Protein AF-A0A3A8Z079-F1 (afdb_monomer_lite)

Radius of gyration: 15.68 Å; chains: 1; bounding box: 38×54×27 Å

Sequence (60 aa):
MEQGQDNKYHVSDPFFVVECRACGKGYWSTRRVNRKCAKCGSEDVTTRLPERRKEAGNGE

Structure (mmCIF, N/CA/C/O backbone):
data_AF-A0A3A8Z079-F1
#
_entry.id   AF-A0A3A8Z079-F1
#
loop_
_atom_site.group_PDB
_atom_site.id
_atom_site.type_symbol
_atom_site.label_atom_id
_atom_site.label_alt_id
_atom_site.label_comp_id
_atom_site.label_asym_id
_atom_site.label_entity_id
_atom_site.label_seq_id
_atom_site.pdbx_PDB_ins_code
_atom_site.Cartn_x
_atom_site.Cartn_y
_atom_site.Cartn_z
_atom_site.occupancy
_atom_site.B_iso_or_equiv
_atom_site.auth_seq_id
_atom_site.auth_comp_id
_atom_site.auth_asym_id
_atom_site.auth_atom_id
_atom_site.pdbx_PDB_model_num
ATOM 1 N N . MET A 1 1 ? 5.051 33.371 -6.317 1.00 43.91 1 MET A N 1
ATOM 2 C CA . MET A 1 1 ? 4.287 32.289 -5.659 1.00 43.91 1 MET A CA 1
ATOM 3 C C . MET A 1 1 ? 4.529 31.027 -6.471 1.00 43.91 1 MET A C 1
ATOM 5 O O . MET A 1 1 ? 3.751 30.727 -7.367 1.00 43.91 1 MET A O 1
ATOM 9 N N . GLU A 1 2 ? 5.665 30.364 -6.263 1.00 45.75 2 GLU A N 1
ATOM 10 C CA . GLU A 1 2 ? 5.982 29.141 -7.006 1.00 45.75 2 GLU A CA 1
ATOM 11 C C . GLU A 1 2 ? 5.287 27.965 -6.326 1.00 45.75 2 GLU A C 1
ATOM 13 O O . GLU A 1 2 ? 5.511 27.657 -5.156 1.00 45.75 2 GLU A O 1
ATOM 18 N N . GLN A 1 3 ? 4.322 27.410 -7.049 1.00 47.06 3 GLN A N 1
ATOM 19 C CA . GLN A 1 3 ? 3.431 26.369 -6.580 1.00 47.06 3 GLN A CA 1
ATOM 20 C C . GLN A 1 3 ? 4.1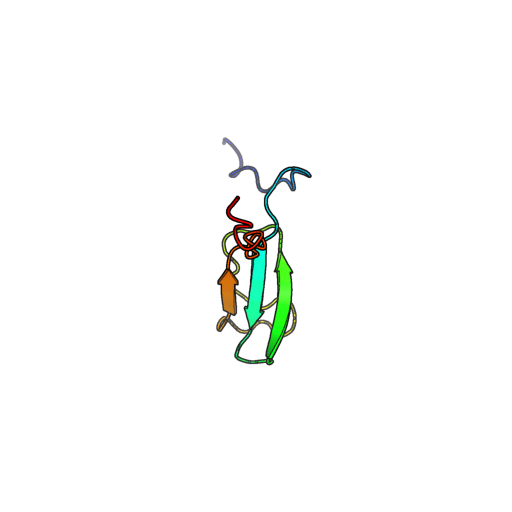93 25.044 -6.480 1.00 47.06 3 GLN A C 1
ATOM 22 O O . GLN A 1 3 ? 4.685 24.542 -7.481 1.00 47.06 3 GLN A O 1
ATOM 27 N N . GLY A 1 4 ? 4.242 24.507 -5.259 1.00 45.78 4 GLY A N 1
ATOM 28 C CA . GLY A 1 4 ? 4.023 23.096 -4.931 1.00 45.78 4 GLY A CA 1
ATOM 29 C C . GLY A 1 4 ? 4.869 22.051 -5.655 1.00 45.78 4 GLY A C 1
ATOM 30 O O . GLY A 1 4 ? 4.611 21.720 -6.804 1.00 45.78 4 GLY A O 1
ATOM 31 N N . GLN A 1 5 ? 5.787 21.446 -4.895 1.00 49.81 5 GLN A N 1
ATOM 32 C CA . GLN A 1 5 ? 6.461 20.176 -5.179 1.00 49.81 5 GLN A CA 1
ATOM 33 C C . GLN A 1 5 ? 5.608 19.233 -6.043 1.00 49.81 5 GLN A C 1
ATOM 35 O O . GLN A 1 5 ? 4.519 18.807 -5.651 1.00 49.81 5 GLN A O 1
ATOM 40 N N . ASP A 1 6 ? 6.141 18.962 -7.232 1.00 48.28 6 ASP A N 1
ATOM 41 C CA . ASP A 1 6 ? 5.529 18.245 -8.342 1.00 48.28 6 ASP A CA 1
ATOM 42 C C . ASP A 1 6 ? 5.135 16.821 -7.907 1.00 48.28 6 ASP A C 1
ATOM 44 O O . ASP A 1 6 ? 5.938 15.895 -7.853 1.00 48.28 6 ASP A O 1
ATOM 48 N N . ASN A 1 7 ? 3.868 16.663 -7.526 1.00 56.12 7 ASN A N 1
ATOM 49 C CA . ASN A 1 7 ? 3.263 15.395 -7.122 1.00 56.12 7 ASN A CA 1
ATOM 50 C C . ASN A 1 7 ? 2.662 14.678 -8.350 1.00 56.12 7 ASN A C 1
ATOM 52 O O . ASN A 1 7 ? 1.602 14.049 -8.256 1.00 56.12 7 ASN A O 1
ATOM 56 N N . LYS A 1 8 ? 3.270 14.849 -9.534 1.00 58.75 8 LYS A N 1
ATOM 57 C CA . LYS A 1 8 ? 2.797 14.228 -10.772 1.00 58.75 8 LYS A CA 1
ATOM 58 C C . LYS A 1 8 ? 3.251 12.777 -10.814 1.00 58.75 8 LYS A C 1
ATOM 60 O O . LYS A 1 8 ? 4.404 12.448 -10.566 1.00 58.75 8 LYS A O 1
ATOM 65 N N . TYR A 1 9 ? 2.311 11.895 -11.125 1.00 55.38 9 TYR A N 1
ATOM 66 C CA . TYR A 1 9 ? 2.608 10.496 -11.386 1.00 55.38 9 TYR A CA 1
ATOM 67 C C . TYR A 1 9 ? 3.471 10.387 -12.651 1.00 55.38 9 TYR A C 1
ATOM 69 O O . TYR A 1 9 ? 3.028 10.769 -13.734 1.00 55.38 9 TYR A O 1
ATOM 77 N N . HIS A 1 10 ? 4.688 9.859 -12.515 1.00 59.22 10 HIS A N 1
ATOM 78 C CA . HIS A 1 10 ? 5.537 9.480 -13.640 1.00 59.22 10 HIS A CA 1
ATOM 79 C C . HIS A 1 10 ? 5.445 7.967 -13.843 1.00 59.22 10 HIS A C 1
ATOM 81 O O . HIS A 1 10 ? 5.584 7.201 -12.896 1.00 59.22 10 HIS A O 1
ATOM 87 N N . VAL A 1 11 ? 5.251 7.519 -15.086 1.00 65.25 11 VAL A N 1
ATOM 88 C CA . VAL A 1 11 ? 5.198 6.082 -15.428 1.00 65.25 11 VAL A CA 1
ATOM 89 C C . VAL A 1 11 ? 6.494 5.337 -15.069 1.00 65.25 11 VAL A C 1
ATOM 91 O O . VAL A 1 11 ? 6.472 4.134 -14.834 1.00 65.25 11 VAL A O 1
ATOM 94 N N . SER A 1 12 ? 7.611 6.066 -14.980 1.00 68.69 12 SER A N 1
ATOM 95 C CA . SER A 1 12 ? 8.919 5.553 -14.559 1.00 68.69 12 SER A CA 1
ATOM 96 C C . SER A 1 12 ? 9.134 5.572 -13.040 1.00 68.69 12 SER A C 1
ATOM 98 O O . SER A 1 12 ? 10.208 5.179 -12.586 1.00 68.69 12 SER A O 1
ATOM 100 N N . ASP A 1 13 ? 8.173 6.069 -12.253 1.00 67.75 13 ASP A N 1
ATOM 101 C CA . ASP A 1 13 ? 8.310 6.129 -10.798 1.00 67.75 13 ASP A CA 1
ATOM 102 C C . ASP A 1 13 ? 8.234 4.715 -10.198 1.00 67.75 13 ASP A C 1
ATOM 104 O O . ASP A 1 13 ? 7.392 3.908 -10.613 1.00 67.75 13 ASP A O 1
ATOM 108 N N . PRO A 1 14 ? 9.114 4.365 -9.244 1.00 75.44 14 PRO A N 1
ATOM 109 C CA . PRO A 1 14 ? 9.079 3.051 -8.627 1.00 75.44 14 PRO A CA 1
ATOM 110 C C . PRO A 1 14 ? 7.758 2.837 -7.883 1.00 75.44 14 PRO A C 1
ATOM 112 O O . PRO A 1 14 ? 7.342 3.638 -7.050 1.00 75.44 14 PRO A O 1
ATOM 115 N N . PHE A 1 15 ? 7.115 1.696 -8.121 1.00 84.00 15 PHE A N 1
ATOM 116 C CA . PHE A 1 15 ? 6.022 1.265 -7.260 1.00 84.00 15 PHE A CA 1
ATOM 117 C C . PHE A 1 15 ? 6.567 0.865 -5.887 1.00 84.00 15 PHE A C 1
ATOM 119 O O . PHE A 1 15 ? 7.634 0.266 -5.780 1.00 84.00 15 PHE A O 1
ATOM 126 N N . PHE A 1 16 ? 5.807 1.160 -4.839 1.00 87.69 16 PHE A N 1
ATOM 127 C CA . PHE A 1 16 ? 6.061 0.785 -3.454 1.00 87.69 16 PHE A CA 1
ATOM 128 C C . PHE A 1 16 ? 4.948 -0.140 -2.962 1.00 87.69 16 PHE A C 1
ATOM 130 O O . PHE A 1 16 ? 3.776 0.035 -3.305 1.00 87.69 16 PHE A O 1
ATOM 137 N N . VAL A 1 17 ? 5.304 -1.108 -2.124 1.00 90.06 17 VAL A N 1
ATOM 138 C CA . VAL A 1 17 ? 4.345 -1.986 -1.449 1.00 90.06 17 VAL A CA 1
ATOM 139 C C . VAL A 1 17 ? 4.001 -1.362 -0.103 1.00 90.06 17 VAL A C 1
ATOM 141 O O . VAL A 1 17 ? 4.878 -1.154 0.737 1.00 90.06 17 VAL A O 1
ATOM 144 N N . VAL A 1 18 ? 2.723 -1.065 0.105 1.00 91.75 18 VAL A N 1
ATOM 145 C CA . VAL A 1 18 ? 2.189 -0.527 1.356 1.00 91.75 18 VAL A CA 1
ATOM 146 C C . VAL A 1 18 ? 1.400 -1.615 2.059 1.00 91.75 18 VAL A C 1
ATOM 148 O O . VAL A 1 18 ? 0.515 -2.221 1.464 1.00 91.75 18 VAL A O 1
ATOM 151 N N . GLU A 1 19 ? 1.690 -1.840 3.331 1.00 93.31 19 GLU A N 1
ATOM 152 C CA . GLU A 1 19 ? 1.022 -2.823 4.176 1.00 93.31 19 GLU A CA 1
ATOM 153 C C . GLU A 1 19 ? 0.436 -2.122 5.399 1.00 93.31 19 GLU A C 1
ATOM 155 O O . GLU A 1 19 ? 1.139 -1.400 6.104 1.00 93.31 19 GLU A O 1
ATOM 160 N N . CYS A 1 20 ? -0.860 -2.296 5.645 1.00 95.00 20 CYS A N 1
ATOM 161 C CA . CYS A 1 20 ? -1.520 -1.730 6.815 1.00 95.00 20 CYS A CA 1
ATOM 162 C C . CYS A 1 20 ? -1.694 -2.797 7.889 1.00 95.00 20 CYS A C 1
ATOM 164 O O . CYS A 1 20 ? -2.432 -3.757 7.668 1.00 95.00 20 CYS A O 1
ATOM 166 N N . ARG A 1 21 ? -1.102 -2.608 9.072 1.00 92.94 21 ARG A N 1
ATOM 167 C CA . ARG A 1 21 ? -1.232 -3.592 10.160 1.00 92.94 21 ARG A CA 1
ATOM 168 C C . ARG A 1 21 ? -2.593 -3.534 10.840 1.00 92.94 21 ARG A C 1
ATOM 170 O O . ARG A 1 21 ? -3.075 -4.555 11.307 1.00 92.94 21 ARG A O 1
ATOM 177 N N . ALA A 1 22 ? -3.254 -2.375 10.824 1.00 92.75 22 ALA A N 1
ATOM 178 C CA . ALA A 1 22 ? -4.579 -2.227 11.424 1.00 92.75 22 ALA A CA 1
ATOM 179 C C . ALA A 1 22 ? -5.677 -3.023 10.694 1.00 92.75 22 ALA A C 1
ATOM 181 O O . ALA A 1 22 ? -6.597 -3.520 11.332 1.00 92.75 22 ALA A O 1
ATOM 182 N N . CYS A 1 23 ? -5.609 -3.139 9.361 1.00 93.38 23 CYS A N 1
ATOM 183 C CA . CYS A 1 23 ? -6.603 -3.893 8.577 1.00 93.38 23 CYS A CA 1
ATOM 184 C C . CYS A 1 23 ? -6.043 -5.133 7.869 1.00 93.38 23 CYS A C 1
ATOM 186 O O . CYS A 1 23 ? -6.796 -5.832 7.193 1.00 93.38 23 CYS A O 1
ATOM 188 N N . GLY A 1 24 ? -4.733 -5.377 7.964 1.00 92.06 24 GLY A N 1
ATOM 189 C CA . GLY A 1 24 ? -4.036 -6.495 7.323 1.00 92.06 24 GLY A CA 1
ATOM 190 C C . GLY A 1 24 ? -3.954 -6.427 5.794 1.00 92.06 24 GLY A C 1
ATOM 191 O O . GLY A 1 24 ? -3.522 -7.388 5.165 1.00 92.06 24 GLY A O 1
ATOM 192 N N . LYS A 1 25 ? -4.392 -5.330 5.158 1.00 91.25 25 LYS A N 1
ATOM 193 C CA . LYS A 1 25 ? -4.421 -5.213 3.689 1.00 91.25 25 LYS A CA 1
ATOM 194 C C . LYS A 1 25 ? -3.124 -4.615 3.147 1.00 91.25 25 LYS A C 1
ATOM 196 O O . LYS A 1 25 ? -2.663 -3.582 3.635 1.00 91.25 25 LYS A O 1
ATOM 201 N N . GLY A 1 26 ? -2.604 -5.227 2.084 1.00 90.12 26 GLY A N 1
ATOM 202 C CA . GLY A 1 26 ? -1.509 -4.704 1.268 1.00 90.12 26 GLY A CA 1
ATOM 203 C C . GLY A 1 26 ? -2.006 -4.071 -0.035 1.00 90.12 26 GLY A C 1
ATOM 204 O O . GLY A 1 26 ? -2.993 -4.529 -0.613 1.00 90.12 26 GLY A O 1
ATOM 205 N N . TYR A 1 27 ? -1.348 -3.011 -0.501 1.00 89.38 27 TYR A N 1
ATOM 206 C CA . TYR A 1 27 ? -1.618 -2.382 -1.795 1.00 89.38 27 TYR A CA 1
ATOM 207 C C . TYR A 1 27 ? -0.369 -1.728 -2.388 1.00 89.38 27 TYR A C 1
ATOM 209 O O . TYR A 1 27 ? 0.581 -1.395 -1.685 1.00 89.38 27 TYR A O 1
ATOM 217 N N . TRP A 1 28 ? -0.390 -1.525 -3.701 1.00 88.50 28 TRP A N 1
ATOM 218 C CA . TRP A 1 28 ? 0.671 -0.835 -4.426 1.00 88.50 28 TRP A CA 1
ATOM 219 C C . TRP A 1 28 ? 0.418 0.673 -4.419 1.00 88.50 28 TRP A C 1
ATOM 221 O O . TRP A 1 28 ? -0.713 1.119 -4.617 1.00 88.50 28 TRP A O 1
ATOM 231 N N . SER A 1 29 ? 1.462 1.458 -4.180 1.00 86.31 29 SER A N 1
ATOM 232 C CA . SER A 1 29 ? 1.415 2.919 -4.192 1.00 86.31 29 SER A CA 1
ATOM 233 C C . SER A 1 29 ? 2.612 3.459 -4.950 1.00 86.31 29 SER A C 1
ATOM 235 O O . SER A 1 29 ? 3.715 2.948 -4.823 1.00 86.31 29 SER A O 1
ATOM 237 N N . THR A 1 30 ? 2.414 4.522 -5.711 1.00 84.62 30 THR A N 1
ATOM 238 C CA . THR A 1 30 ? 3.497 5.259 -6.380 1.00 84.62 30 THR A CA 1
ATOM 239 C C . THR A 1 30 ? 4.074 6.333 -5.459 1.00 84.62 30 THR A C 1
ATOM 241 O O . THR A 1 30 ? 4.894 7.146 -5.853 1.00 84.62 30 THR A O 1
ATOM 244 N N . ARG A 1 31 ? 3.602 6.400 -4.208 1.00 83.38 31 ARG A N 1
ATOM 245 C CA . ARG A 1 31 ? 4.112 7.324 -3.199 1.00 83.38 31 ARG A CA 1
ATOM 246 C C . ARG A 1 31 ? 5.116 6.595 -2.328 1.00 83.38 31 ARG A C 1
ATOM 248 O O . ARG A 1 31 ? 4.760 5.611 -1.678 1.00 83.38 31 ARG A O 1
ATOM 255 N N . ARG A 1 32 ? 6.322 7.154 -2.222 1.00 80.19 32 ARG A N 1
ATOM 256 C CA . ARG A 1 32 ? 7.362 6.670 -1.302 1.00 80.19 32 ARG A CA 1
ATOM 257 C C . ARG A 1 32 ? 6.915 6.700 0.162 1.00 80.19 32 ARG A C 1
ATOM 259 O O . ARG A 1 32 ? 7.298 5.830 0.935 1.00 80.19 32 ARG A O 1
ATOM 266 N N . VAL A 1 33 ? 6.129 7.705 0.549 1.00 80.88 33 VAL A N 1
ATOM 267 C CA . VAL A 1 33 ? 5.655 7.886 1.928 1.00 80.88 33 VAL A CA 1
ATOM 268 C C . VAL A 1 33 ? 4.132 7.884 1.942 1.00 80.88 33 VAL A C 1
ATOM 270 O O . VAL A 1 33 ? 3.492 8.790 1.409 1.00 80.88 33 VAL A O 1
ATOM 273 N N . ASN A 1 34 ? 3.546 6.875 2.585 1.00 85.50 34 ASN A N 1
ATOM 274 C CA . ASN A 1 34 ? 2.108 6.784 2.818 1.00 85.50 34 ASN A CA 1
ATOM 275 C C . ASN A 1 34 ? 1.878 6.990 4.315 1.00 85.50 34 ASN A C 1
ATOM 277 O O . ASN A 1 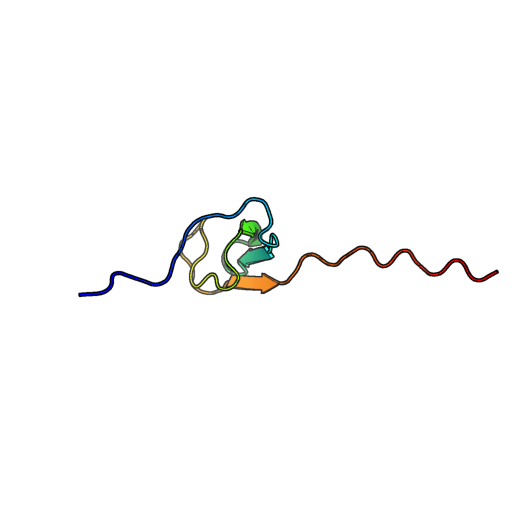34 ? 2.316 6.170 5.107 1.00 85.50 34 ASN A O 1
ATOM 281 N N . ARG A 1 35 ? 1.229 8.096 4.703 1.00 88.12 35 ARG A N 1
ATOM 282 C CA . ARG A 1 35 ? 0.908 8.374 6.118 1.00 88.12 35 ARG A CA 1
ATOM 283 C C . ARG A 1 35 ? -0.355 7.663 6.599 1.00 88.12 35 ARG A C 1
ATOM 285 O O . ARG A 1 35 ? -0.541 7.527 7.794 1.00 88.12 35 ARG A O 1
ATOM 292 N N . LYS A 1 36 ? -1.243 7.272 5.678 1.00 92.94 36 LYS A N 1
ATOM 293 C CA . LYS A 1 36 ? -2.5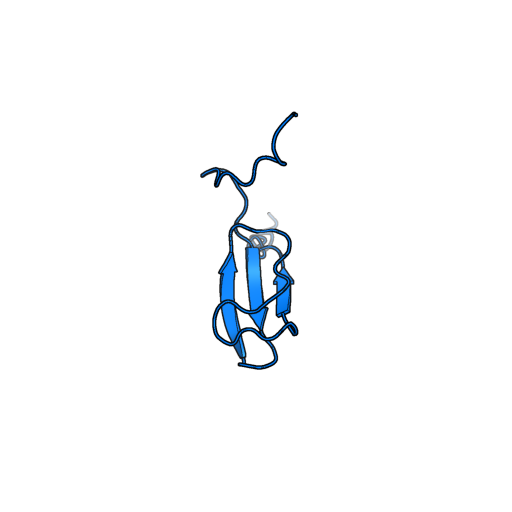40 6.657 5.985 1.00 92.94 36 LYS A CA 1
ATOM 294 C C . LYS A 1 36 ? -2.853 5.524 5.022 1.00 92.94 36 LYS A C 1
ATOM 296 O O . LYS A 1 36 ? -2.528 5.599 3.836 1.00 92.94 36 LYS A O 1
ATOM 301 N N . CYS A 1 37 ? -3.534 4.508 5.533 1.00 92.50 37 CYS A N 1
ATOM 302 C CA . CYS A 1 37 ? -4.040 3.389 4.763 1.00 92.50 37 CYS A CA 1
ATOM 303 C C . CYS A 1 37 ? -5.165 3.847 3.837 1.00 92.50 37 CYS A C 1
ATOM 305 O O . CYS A 1 37 ? -6.194 4.337 4.297 1.00 92.50 37 CYS A O 1
ATOM 307 N N . ALA A 1 38 ? -5.022 3.592 2.538 1.00 88.94 38 ALA A N 1
ATOM 308 C CA . ALA A 1 38 ? -6.053 3.901 1.546 1.00 88.94 38 ALA A CA 1
ATOM 309 C C . ALA A 1 38 ? -7.348 3.077 1.719 1.00 88.94 38 ALA A C 1
ATOM 311 O O . ALA A 1 38 ? -8.348 3.365 1.069 1.00 88.94 38 ALA A O 1
ATOM 312 N N . LYS A 1 39 ? -7.334 2.029 2.556 1.00 89.75 39 LYS A N 1
ATOM 313 C CA . LYS A 1 39 ? -8.482 1.137 2.785 1.00 89.75 39 LYS A CA 1
ATOM 314 C C . LYS A 1 39 ? -9.247 1.433 4.072 1.00 89.75 39 LYS A C 1
ATOM 316 O O . LYS A 1 39 ? -10.463 1.305 4.066 1.00 89.75 39 LYS A O 1
ATOM 321 N N . CYS A 1 40 ? -8.559 1.784 5.159 1.00 92.62 40 CYS A N 1
ATOM 322 C CA . CYS A 1 40 ? -9.188 2.001 6.469 1.00 92.62 40 CYS A CA 1
ATOM 323 C C . CYS A 1 40 ? -8.847 3.350 7.120 1.00 92.62 40 CYS A C 1
ATOM 325 O O . CYS A 1 40 ? -9.341 3.634 8.203 1.00 92.62 40 CYS A O 1
ATOM 327 N N . GLY A 1 41 ? -7.985 4.169 6.509 1.00 92.25 41 GLY A N 1
ATOM 328 C CA . GLY A 1 41 ? -7.583 5.472 7.047 1.00 92.25 41 GLY A CA 1
ATOM 329 C C . GLY A 1 41 ? -6.598 5.429 8.220 1.00 92.25 41 GLY A C 1
ATOM 330 O O . GLY A 1 41 ? -6.147 6.489 8.646 1.00 92.25 41 GLY A O 1
ATOM 331 N N . SER A 1 42 ? -6.237 4.239 8.713 1.00 93.25 42 SER A N 1
ATOM 332 C CA . SER A 1 42 ? -5.270 4.073 9.805 1.00 93.25 42 SER A CA 1
ATOM 333 C C . SER A 1 42 ? -3.881 4.592 9.431 1.00 93.25 42 SER A 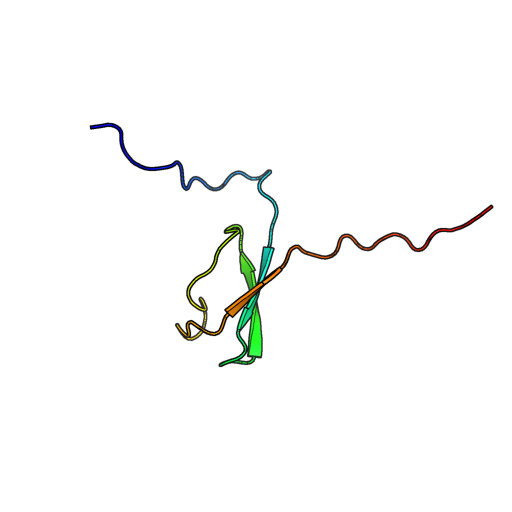C 1
ATOM 335 O O . SER A 1 42 ? -3.451 4.446 8.287 1.00 93.25 42 SER A O 1
ATOM 337 N N . GLU A 1 43 ? -3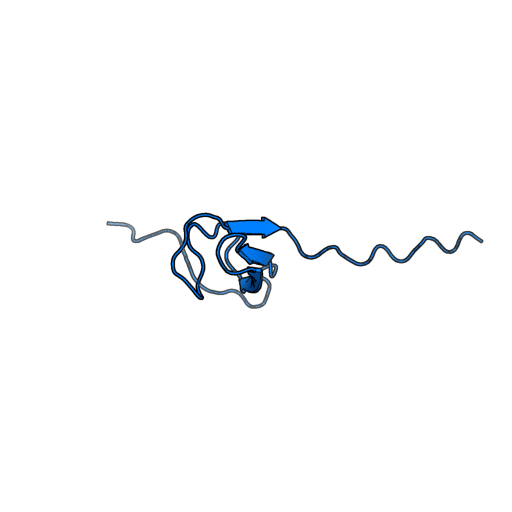.173 5.155 10.404 1.00 93.88 43 GLU A N 1
ATOM 338 C CA . GLU A 1 43 ? -1.787 5.621 10.271 1.00 93.88 43 GLU A CA 1
ATOM 339 C C . GLU A 1 43 ? -0.763 4.492 10.469 1.00 93.88 43 GLU A C 1
ATOM 341 O O . GLU A 1 43 ? 0.419 4.670 10.183 1.00 93.88 43 GLU A O 1
ATOM 346 N N . ASP A 1 44 ? -1.222 3.304 10.879 1.00 94.06 44 ASP A N 1
ATOM 347 C CA . ASP A 1 44 ? -0.384 2.120 11.072 1.00 94.06 44 ASP A CA 1
ATOM 348 C C . ASP A 1 44 ? -0.124 1.413 9.729 1.00 94.06 44 ASP A C 1
ATOM 350 O O . ASP A 1 44 ? -0.705 0.372 9.384 1.00 94.06 44 ASP A O 1
ATOM 354 N N . VAL A 1 45 ? 0.696 2.072 8.908 1.00 93.44 45 VAL A N 1
ATOM 355 C CA . VAL A 1 45 ? 1.103 1.625 7.574 1.00 93.44 45 VAL A CA 1
ATOM 356 C C . VAL A 1 45 ? 2.619 1.542 7.453 1.00 93.44 45 VAL A C 1
ATOM 358 O O . VAL A 1 45 ? 3.356 2.438 7.849 1.00 93.44 45 VAL A O 1
ATOM 361 N N . THR A 1 46 ? 3.094 0.461 6.845 1.00 91.12 46 THR A N 1
ATOM 362 C CA . THR A 1 46 ? 4.499 0.259 6.490 1.00 91.12 46 THR A CA 1
ATOM 363 C C . THR A 1 46 ? 4.631 0.332 4.976 1.00 91.12 46 THR A C 1
ATOM 365 O O . THR A 1 46 ? 3.891 -0.334 4.259 1.00 91.12 46 THR A O 1
ATOM 368 N N . THR A 1 47 ? 5.559 1.145 4.472 1.00 89.81 47 THR A N 1
ATOM 369 C CA . THR A 1 47 ? 5.874 1.212 3.037 1.00 89.81 47 THR A CA 1
ATOM 370 C C . THR A 1 47 ? 7.255 0.611 2.806 1.00 89.81 47 THR A C 1
ATOM 372 O O . THR A 1 47 ? 8.212 0.998 3.474 1.00 89.81 47 THR A O 1
ATOM 375 N N . ARG A 1 48 ? 7.367 -0.321 1.861 1.00 86.62 48 ARG A N 1
ATOM 376 C CA . ARG A 1 48 ? 8.632 -0.940 1.450 1.00 86.62 48 ARG A CA 1
ATOM 377 C C . ARG A 1 48 ? 8.781 -0.907 -0.063 1.00 86.62 48 ARG A C 1
ATOM 379 O O . ARG A 1 48 ? 7.794 -0.861 -0.798 1.00 86.62 48 ARG A O 1
ATOM 386 N N . LEU A 1 49 ? 10.023 -0.926 -0.534 1.00 85.19 49 LEU A N 1
ATOM 387 C CA . LEU A 1 49 ? 10.284 -1.186 -1.945 1.00 85.19 49 LEU A CA 1
ATOM 388 C C . LEU A 1 49 ? 9.863 -2.627 -2.263 1.00 85.19 49 LEU A C 1
ATOM 390 O O . LEU A 1 49 ? 10.063 -3.505 -1.418 1.00 85.19 49 LEU A O 1
ATOM 394 N N . PRO A 1 50 ? 9.291 -2.888 -3.449 1.00 80.69 50 PRO A N 1
ATOM 395 C CA . PRO A 1 50 ? 9.139 -4.247 -3.918 1.00 80.69 50 PRO A CA 1
ATOM 396 C C . PRO A 1 50 ? 10.524 -4.867 -3.955 1.00 80.69 50 PRO A C 1
ATOM 398 O O . PRO A 1 50 ? 11.466 -4.302 -4.519 1.00 80.69 50 PRO A O 1
ATOM 401 N N . GLU A 1 51 ? 10.657 -6.019 -3.315 1.00 74.38 51 GLU A N 1
ATOM 402 C CA . GLU A 1 51 ? 11.870 -6.798 -3.441 1.00 74.38 51 GLU A CA 1
ATOM 403 C C . GLU A 1 51 ? 12.021 -7.121 -4.927 1.00 74.38 51 GLU A C 1
ATOM 405 O O . GLU A 1 51 ? 11.197 -7.827 -5.512 1.00 74.38 51 GLU A O 1
ATOM 410 N N . ARG A 1 52 ? 13.065 -6.576 -5.569 1.00 58.78 52 ARG A N 1
ATOM 411 C CA . ARG A 1 52 ? 13.553 -7.191 -6.801 1.00 58.78 52 ARG A CA 1
ATOM 412 C C . ARG A 1 52 ? 13.847 -8.618 -6.396 1.00 58.78 52 ARG A C 1
ATOM 414 O O . ARG A 1 52 ? 14.678 -8.814 -5.508 1.00 58.78 52 ARG A O 1
ATOM 421 N N . ARG A 1 53 ? 13.140 -9.581 -6.991 1.00 49.09 53 ARG A N 1
ATOM 422 C CA . ARG A 1 53 ? 13.523 -10.987 -6.929 1.00 49.09 53 ARG A CA 1
ATOM 423 C C . ARG A 1 53 ? 14.994 -10.990 -7.322 1.00 49.09 53 ARG A C 1
ATOM 425 O O . ARG A 1 53 ? 15.305 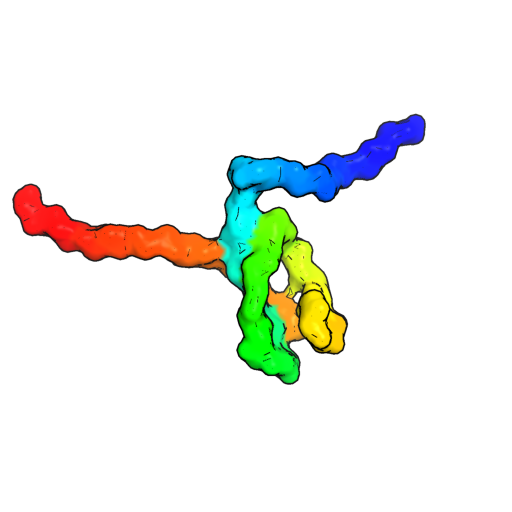-10.793 -8.490 1.00 49.09 53 ARG A O 1
ATOM 432 N N . LYS A 1 54 ? 15.898 -11.064 -6.340 1.00 49.09 54 LYS A N 1
ATOM 433 C CA . LYS A 1 54 ? 17.283 -11.397 -6.619 1.00 49.09 54 LYS A CA 1
ATOM 434 C C . LYS A 1 54 ? 17.138 -12.759 -7.256 1.00 49.09 54 LYS A C 1
ATOM 436 O O . LYS A 1 54 ? 16.683 -13.694 -6.599 1.00 49.09 54 LYS A O 1
ATOM 441 N N . GLU A 1 55 ? 17.359 -12.817 -8.558 1.00 51.19 55 GLU A N 1
ATOM 442 C CA . GLU A 1 55 ? 17.637 -14.069 -9.225 1.00 51.19 55 GLU A CA 1
ATOM 443 C C . GLU A 1 55 ? 18.693 -14.726 -8.340 1.00 51.19 55 GLU A C 1
ATOM 445 O O . GLU A 1 55 ? 19.745 -14.139 -8.071 1.00 51.19 55 GLU A O 1
ATOM 450 N N . ALA A 1 56 ? 18.307 -15.832 -7.700 1.00 49.81 56 ALA A N 1
ATOM 451 C CA . ALA A 1 56 ? 19.234 -16.626 -6.924 1.00 49.81 56 ALA A CA 1
ATOM 452 C C . ALA A 1 56 ? 20.420 -16.879 -7.852 1.00 49.81 56 ALA A C 1
ATOM 454 O O . ALA A 1 56 ? 20.207 -17.283 -8.994 1.00 49.81 56 ALA A O 1
ATOM 455 N N . GLY A 1 57 ? 21.627 -16.534 -7.403 1.00 55.62 57 GLY A N 1
ATOM 456 C CA . GLY A 1 57 ? 22.818 -16.722 -8.213 1.00 55.62 57 GLY A CA 1
ATOM 457 C C . GLY A 1 57 ? 22.843 -18.150 -8.738 1.00 55.62 57 GLY A C 1
ATOM 458 O O . GLY A 1 57 ? 22.828 -19.089 -7.946 1.00 55.62 57 GLY A O 1
ATOM 459 N N . ASN A 1 58 ? 22.855 -18.304 -10.059 1.00 47.50 58 ASN A N 1
ATOM 460 C CA . ASN A 1 58 ? 23.369 -19.520 -10.653 1.00 47.50 58 ASN A CA 1
ATOM 461 C C . ASN A 1 58 ? 24.864 -19.264 -10.817 1.00 47.50 58 ASN A C 1
ATOM 463 O O . ASN A 1 58 ? 25.276 -18.484 -11.673 1.00 47.50 58 ASN A O 1
ATOM 467 N N . GLY A 1 59 ? 25.644 -19.793 -9.877 1.00 54.91 59 GLY A N 1
ATOM 468 C CA . GLY A 1 59 ? 27.078 -19.902 -10.062 1.00 54.91 59 GLY A CA 1
ATOM 469 C C . GLY A 1 59 ? 27.349 -20.964 -11.115 1.00 54.91 59 GLY A C 1
ATOM 470 O O . GLY A 1 59 ? 26.847 -22.075 -10.974 1.00 54.91 59 GLY A O 1
ATOM 471 N N . GLU A 1 60 ? 28.140 -20.601 -12.118 1.00 49.00 60 GLU A N 1
ATOM 472 C CA . GLU A 1 60 ? 28.940 -21.494 -12.960 1.00 49.00 60 GLU A CA 1
ATOM 473 C C . GLU A 1 60 ? 30.281 -20.804 -13.224 1.00 49.00 60 GLU A C 1
ATOM 475 O O . GLU A 1 60 ? 30.268 -19.580 -13.506 1.00 49.00 60 GLU A O 1
#

Foldseek 3Di:
DDDDDDPDDDPPQFWKWKAAPVVRDIDIDSDQDDCADPPPRDSRMDIGGPPPPPPPDPDD

Secondary structure (DSSP, 8-state):
-------PPPTTSPPEEEEETTT--EEEES-S--SS-TTT--S-EEEE------------

pLDDT: mean 75.75, std 17.93, range [43.91, 95.0]